Protein AF-A0A2V5MFF0-F1 (afdb_monomer_lite)

Foldseek 3Di:
DPDDDDDDDPDDPDDDDDDDDPPPPPDVDVCLPQAAEAEEADDDPVVQVVCVVVPHPYYYYPPDDPVNVVVSVCVSVVVD

Secondary structure (DSSP, 8-state):
----PPP--S-----------S-------GGGGS--EEEESS--HHHHHHHHHTT-SEEEESSPPHHHHHHHHHHHHT--

Radius of gyration: 20.88 Å; chains: 1; bounding box: 32×51×42 Å

Sequence (80 aa):
MPAQKPGFSSKHWRRLRFISPWISPKSNCAISAIPGIAISGFGNNGDIERSLQAGFSEHLIKPIKLDDLEAAIERAIGLT

Structure (mmCIF, N/CA/C/O backbone):
data_AF-A0A2V5MFF0-F1
#
_entry.id   AF-A0A2V5MFF0-F1
#
loop_
_atom_site.group_PDB
_atom_site.id
_atom_site.type_symbol
_atom_site.label_atom_id
_atom_site.label_alt_id
_atom_site.label_comp_id
_atom_site.label_asym_id
_atom_site.label_entity_id
_atom_site.label_seq_id
_atom_site.pdbx_PDB_ins_code
_atom_site.Cartn_x
_atom_site.Cartn_y
_atom_site.Cartn_z
_atom_site.occupancy
_atom_site.B_iso_or_equiv
_atom_site.auth_seq_id
_atom_site.auth_comp_id
_atom_site.auth_asym_id
_atom_site.auth_atom_id
_atom_site.pdbx_PDB_model_num
ATOM 1 N N . MET A 1 1 ? -9.578 29.149 23.916 1.00 36.09 1 MET A N 1
ATOM 2 C CA . MET A 1 1 ? -8.652 29.731 24.918 1.00 36.09 1 MET A CA 1
ATOM 3 C C . MET A 1 1 ? -8.693 28.840 26.153 1.00 36.09 1 MET A C 1
ATOM 5 O O . MET A 1 1 ? -9.786 28.420 26.507 1.00 36.09 1 MET A O 1
ATOM 9 N N . PRO A 1 2 ? -7.534 28.472 26.720 1.00 37.59 2 PRO A N 1
ATOM 10 C CA . PRO A 1 2 ? -6.870 29.384 27.646 1.00 37.59 2 PRO A CA 1
ATOM 11 C C . PRO A 1 2 ? -5.665 30.113 27.045 1.00 37.59 2 PRO A C 1
ATOM 13 O O . PRO A 1 2 ? -4.931 29.579 26.222 1.00 37.59 2 PRO A O 1
ATOM 16 N N . ALA A 1 3 ? -5.558 31.360 27.502 1.00 39.66 3 ALA A N 1
ATOM 17 C CA . ALA A 1 3 ? -4.398 32.230 27.653 1.00 39.66 3 ALA A CA 1
ATOM 18 C C . ALA A 1 3 ? -3.382 32.348 26.498 1.00 39.66 3 ALA A C 1
ATOM 20 O O . ALA A 1 3 ? -2.508 31.505 26.296 1.00 39.66 3 ALA A O 1
ATOM 21 N N . GLN A 1 4 ? -3.449 33.509 25.836 1.00 49.03 4 GLN A N 1
ATOM 22 C CA . GLN A 1 4 ? -2.367 34.171 25.103 1.00 49.03 4 GLN A CA 1
ATOM 23 C C . GLN A 1 4 ? -0.996 33.927 25.768 1.00 49.03 4 GLN A C 1
ATOM 25 O O . GLN A 1 4 ? -0.823 34.201 26.958 1.00 49.03 4 GLN A O 1
ATOM 30 N N . LYS A 1 5 ? 0.004 33.473 25.004 1.00 46.50 5 LYS A N 1
ATOM 31 C CA . LYS A 1 5 ? 1.401 33.548 25.451 1.00 46.50 5 LYS A CA 1
ATOM 32 C C . LYS A 1 5 ? 1.862 35.010 25.323 1.00 46.50 5 LYS A C 1
ATOM 34 O O . LYS A 1 5 ? 1.691 35.587 24.247 1.00 46.50 5 LYS A O 1
ATOM 39 N N . PRO A 1 6 ? 2.402 35.620 26.394 1.00 38.25 6 PRO A N 1
ATOM 40 C CA . PRO A 1 6 ? 2.869 36.998 26.368 1.00 38.25 6 PRO A CA 1
ATOM 41 C C . PRO A 1 6 ? 4.108 37.112 25.478 1.00 38.25 6 PRO A C 1
ATOM 43 O O . PRO A 1 6 ? 4.916 36.186 25.389 1.00 38.25 6 PRO A O 1
ATOM 46 N N . GLY A 1 7 ? 4.245 38.259 24.813 1.00 40.97 7 GLY A N 1
ATOM 47 C CA . GLY A 1 7 ? 5.448 38.587 24.066 1.00 40.97 7 GLY A CA 1
ATOM 48 C C . GLY A 1 7 ? 6.677 38.574 24.970 1.00 40.97 7 GLY A C 1
ATOM 49 O O . GLY A 1 7 ? 6.599 39.023 26.105 1.00 40.97 7 GLY A O 1
ATOM 50 N N . PHE A 1 8 ? 7.793 38.063 24.455 1.00 38.50 8 PHE A N 1
ATOM 51 C CA . PHE A 1 8 ? 9.159 38.506 24.761 1.00 38.50 8 PHE A CA 1
ATOM 52 C C . PHE A 1 8 ? 10.117 37.719 23.849 1.00 38.50 8 PHE A C 1
ATOM 54 O O . PHE A 1 8 ? 10.155 36.496 23.875 1.00 38.50 8 PHE A O 1
ATOM 61 N N . SER A 1 9 ? 10.669 38.374 22.827 1.00 48.34 9 SER A N 1
ATOM 62 C CA . SER A 1 9 ? 11.988 39.029 22.807 1.00 48.34 9 SER A CA 1
ATOM 63 C C . SER A 1 9 ? 13.157 38.048 22.682 1.00 48.34 9 SER A C 1
ATOM 65 O O . SER A 1 9 ? 13.601 37.403 23.630 1.00 48.34 9 SER A O 1
ATOM 67 N N . SER A 1 10 ? 13.662 37.999 21.452 1.00 44.69 10 SER A N 1
ATOM 68 C CA . SER A 1 10 ? 14.783 37.230 20.921 1.00 44.69 10 SER A CA 1
ATOM 69 C C . SER A 1 10 ? 16.128 37.601 21.552 1.00 44.69 10 SER A C 1
ATOM 71 O O . SER A 1 10 ? 16.983 38.163 20.876 1.00 44.69 10 SER A O 1
ATOM 73 N N . LYS A 1 11 ? 16.354 37.348 22.841 1.00 50.94 11 LYS A N 1
ATOM 74 C CA . LYS A 1 11 ? 17.677 37.522 23.468 1.00 50.94 11 LYS A CA 1
ATOM 75 C C . LYS A 1 11 ? 17.790 36.545 24.634 1.00 50.94 11 LYS A C 1
ATOM 77 O O . LYS A 1 11 ? 17.099 36.757 25.617 1.00 50.94 11 LYS A O 1
ATOM 82 N N . HIS A 1 12 ? 18.683 35.553 24.538 1.00 42.50 12 HIS A N 1
ATOM 83 C CA . HIS A 1 12 ? 19.032 34.523 25.546 1.00 42.50 12 HIS A CA 1
ATOM 84 C C . HIS A 1 12 ? 18.675 33.076 25.176 1.00 42.50 12 HIS A C 1
ATOM 86 O O . HIS A 1 12 ? 18.133 32.323 25.978 1.00 42.50 12 HIS A O 1
ATOM 92 N N . TRP A 1 13 ? 19.117 32.623 24.000 1.00 49.47 13 TRP A N 1
ATOM 93 C CA . TRP A 1 13 ? 19.472 31.210 23.843 1.00 49.47 13 TRP A CA 1
ATOM 94 C C . TRP A 1 13 ? 20.699 30.920 24.719 1.00 49.47 13 TRP A C 1
ATOM 96 O O . TRP A 1 13 ? 21.841 31.012 24.273 1.00 49.47 13 TRP A O 1
ATOM 106 N N . ARG A 1 14 ? 20.479 30.640 26.007 1.00 44.75 14 ARG A N 1
ATOM 107 C CA . ARG A 1 14 ? 21.506 30.102 26.900 1.00 44.75 14 ARG A CA 1
ATOM 108 C C . ARG A 1 14 ? 21.157 28.658 27.251 1.00 44.75 14 ARG A C 1
ATOM 110 O O . ARG A 1 14 ? 20.180 28.397 27.938 1.00 44.75 14 ARG A O 1
ATOM 117 N N . ARG A 1 15 ? 22.093 27.780 26.884 1.00 39.66 15 ARG A N 1
ATOM 118 C CA . ARG A 1 15 ? 22.504 26.588 27.642 1.00 39.66 15 ARG A CA 1
ATOM 119 C C . ARG A 1 15 ? 21.741 25.277 27.386 1.00 39.66 15 ARG A C 1
ATOM 121 O O . ARG A 1 15 ? 20.914 24.843 28.170 1.00 39.66 15 ARG A O 1
ATOM 128 N N . LEU A 1 16 ? 22.155 24.636 26.289 1.00 44.03 16 LEU A N 1
ATOM 129 C CA . LEU A 1 16 ? 22.463 23.205 26.119 1.00 44.03 16 LEU A CA 1
ATOM 130 C C . LEU A 1 16 ? 21.663 22.172 26.945 1.00 44.03 16 LEU A C 1
ATOM 132 O O . LEU A 1 16 ? 21.931 21.952 28.125 1.00 44.03 16 LEU A O 1
ATOM 136 N N . ARG A 1 17 ? 20.844 21.390 26.234 1.00 40.44 17 ARG A N 1
ATOM 137 C CA . ARG A 1 17 ? 20.663 19.946 26.462 1.00 40.44 17 ARG A CA 1
ATOM 138 C C . ARG A 1 17 ? 20.507 19.281 25.087 1.00 40.44 17 ARG A C 1
ATOM 140 O O . ARG A 1 17 ? 19.497 19.454 24.423 1.00 40.44 17 ARG A O 1
ATOM 147 N N . PHE A 1 18 ? 21.637 18.909 24.485 1.00 35.84 18 PHE A N 1
ATOM 148 C CA . PHE A 1 18 ? 21.978 17.534 24.104 1.00 35.84 18 PHE A CA 1
ATOM 149 C C . PHE A 1 18 ? 20.775 16.631 23.773 1.00 35.84 18 PHE A C 1
ATOM 151 O O . PHE A 1 18 ? 19.986 16.294 24.647 1.00 35.84 18 PHE A O 1
ATOM 158 N N . ILE A 1 19 ? 20.749 16.199 22.506 1.00 49.12 19 ILE A N 1
ATOM 159 C CA . ILE A 1 19 ? 20.104 14.986 21.989 1.00 49.12 19 ILE A CA 1
ATOM 160 C C . ILE A 1 19 ? 18.586 14.938 22.220 1.00 49.12 19 ILE A C 1
ATOM 162 O O . ILE A 1 19 ? 18.088 14.249 23.103 1.00 49.12 19 ILE A O 1
ATOM 166 N N . SER A 1 20 ? 17.827 15.624 21.365 1.00 40.91 20 SER A N 1
ATOM 167 C CA . SER A 1 20 ? 16.474 15.156 21.057 1.00 40.91 20 SER A CA 1
ATOM 168 C C . SER A 1 20 ? 16.564 14.309 19.785 1.00 40.91 20 SER A C 1
ATOM 170 O O . SER A 1 20 ? 16.859 14.861 18.723 1.00 40.91 20 SER A O 1
ATOM 172 N N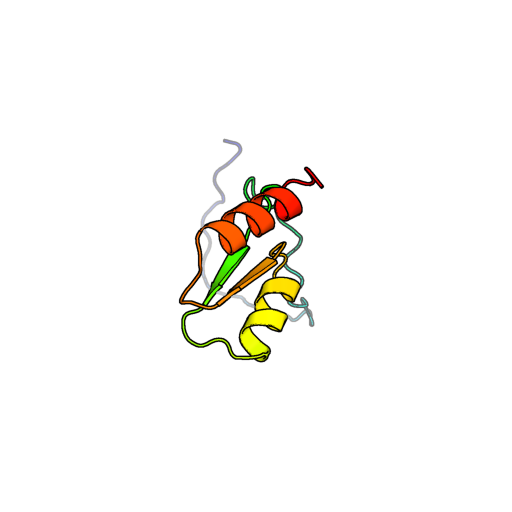 . PRO A 1 21 ? 16.425 12.974 19.891 1.00 44.78 21 PRO A N 1
ATOM 173 C CA . PRO A 1 21 ? 16.412 12.085 18.740 1.00 44.78 21 PRO A CA 1
ATOM 174 C C . PRO A 1 21 ? 15.240 12.471 17.839 1.00 44.78 21 PRO A C 1
ATOM 176 O O . PRO A 1 21 ? 14.198 12.905 18.324 1.00 44.78 21 PRO A O 1
ATOM 179 N N . TRP A 1 22 ? 15.384 12.262 16.535 1.00 37.50 22 TRP A N 1
ATOM 180 C CA . TRP A 1 22 ? 14.303 12.340 15.545 1.00 37.50 22 TRP A CA 1
ATOM 181 C C . TRP A 1 22 ? 13.209 11.269 15.756 1.00 37.50 22 TRP A C 1
ATOM 183 O O . TRP A 1 22 ? 12.624 10.753 14.813 1.00 37.50 22 TRP A O 1
ATOM 193 N N . ILE A 1 23 ? 12.891 10.926 17.001 1.00 50.38 23 ILE A N 1
ATOM 194 C CA . ILE A 1 23 ? 11.626 10.302 17.344 1.00 50.38 23 ILE A CA 1
ATOM 195 C C . ILE A 1 23 ? 10.625 11.443 17.356 1.00 50.38 23 ILE A C 1
ATOM 197 O O . ILE A 1 23 ? 10.476 12.160 18.343 1.00 50.38 23 ILE A O 1
ATOM 201 N N . SER A 1 24 ? 9.953 11.626 16.218 1.00 52.97 24 SER A N 1
ATOM 202 C CA . SER A 1 24 ? 8.622 12.215 16.265 1.00 52.97 24 SER A CA 1
ATOM 203 C C . SER A 1 24 ? 7.833 11.360 17.257 1.00 52.97 24 SER A C 1
ATOM 205 O O . SER A 1 24 ? 7.629 10.175 16.968 1.00 52.97 24 SER A O 1
ATOM 207 N N . PRO A 1 25 ? 7.422 11.882 18.433 1.00 53.31 25 PRO A N 1
ATOM 208 C CA . PRO A 1 25 ? 6.376 11.208 19.184 1.00 53.31 25 PRO A CA 1
ATOM 209 C C . PRO A 1 25 ? 5.247 11.034 18.180 1.00 53.31 25 PRO A C 1
ATOM 211 O O . PRO A 1 25 ? 4.910 12.016 17.517 1.00 53.31 25 PRO A O 1
ATOM 214 N N . LYS A 1 26 ? 4.768 9.798 17.979 1.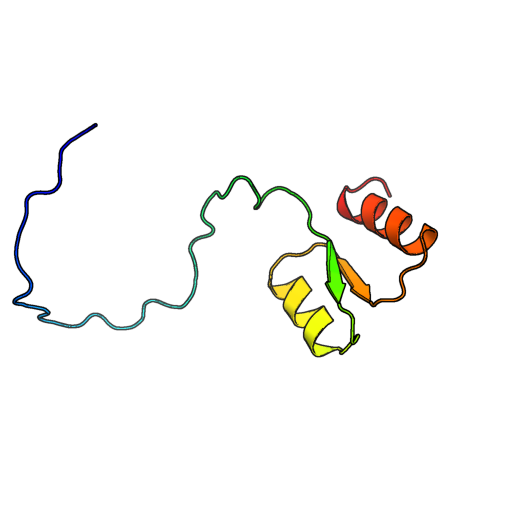00 59.03 26 LYS A N 1
ATOM 215 C CA . LYS A 1 26 ? 3.639 9.522 17.088 1.00 59.03 26 LYS A CA 1
ATOM 216 C C . LYS A 1 26 ? 2.504 10.428 17.544 1.00 59.03 26 LYS A C 1
ATOM 218 O O . LYS A 1 26 ? 1.812 10.144 18.519 1.00 59.03 26 LYS A O 1
ATOM 223 N N . SER A 1 27 ? 2.407 11.589 16.912 1.00 54.88 27 SER A N 1
ATOM 224 C CA . SER A 1 27 ? 1.328 12.520 17.107 1.00 54.88 27 SER A CA 1
ATOM 225 C C . SER A 1 27 ? 0.106 11.737 16.680 1.00 54.88 27 SER A C 1
ATOM 227 O O . SER A 1 27 ? 0.143 11.035 15.668 1.00 54.88 27 SER A O 1
ATOM 229 N N . ASN A 1 28 ? -0.951 11.782 17.484 1.00 53.50 28 ASN A N 1
ATOM 230 C CA . ASN A 1 28 ? -2.226 11.183 17.126 1.00 53.50 28 ASN A CA 1
ATOM 231 C C . ASN A 1 28 ? -2.833 12.009 15.980 1.00 53.50 28 ASN A C 1
ATOM 233 O O . ASN A 1 28 ? -3.757 12.797 16.159 1.00 53.50 28 ASN A O 1
ATOM 237 N N . CYS A 1 29 ? -2.196 11.935 14.817 1.00 50.84 29 CYS A N 1
ATOM 238 C CA . CYS A 1 29 ? -2.656 12.481 13.569 1.00 50.84 29 CYS A CA 1
ATOM 239 C C . CYS A 1 29 ? -3.760 11.535 13.122 1.00 50.84 29 CYS A C 1
ATOM 241 O O . CYS A 1 29 ? -3.516 10.336 13.022 1.00 50.84 29 CYS A O 1
ATOM 243 N N . ALA A 1 30 ? -4.961 12.049 12.864 1.00 57.72 30 ALA A N 1
ATOM 244 C CA . ALA A 1 30 ? -6.111 11.234 12.465 1.00 57.72 30 ALA A CA 1
ATOM 245 C C . ALA A 1 30 ? -5.832 10.337 11.234 1.00 57.72 30 ALA A C 1
ATOM 247 O O . ALA A 1 30 ? -6.524 9.349 11.026 1.00 57.72 30 ALA A O 1
ATOM 248 N N . ILE A 1 31 ? -4.786 10.646 10.455 1.00 60.91 31 ILE A N 1
ATOM 249 C CA . ILE A 1 31 ? -4.310 9.852 9.313 1.00 60.91 31 ILE A CA 1
ATOM 250 C C . ILE A 1 31 ? -3.448 8.645 9.736 1.00 60.91 31 ILE A C 1
ATOM 252 O O . ILE A 1 31 ? -3.374 7.672 9.000 1.00 60.91 31 ILE A O 1
ATOM 256 N N . SER A 1 32 ? -2.841 8.640 10.929 1.00 64.88 32 SER A N 1
ATOM 257 C CA . SER A 1 32 ? -1.977 7.540 11.401 1.00 64.88 32 SER A CA 1
ATOM 258 C C . SER A 1 32 ? -2.706 6.202 11.548 1.00 64.88 32 SER A C 1
ATOM 260 O O . SER A 1 32 ? -2.042 5.172 11.625 1.00 64.88 32 SER A O 1
ATOM 262 N N . ALA A 1 33 ? -4.036 6.213 11.653 1.00 80.12 33 ALA A N 1
ATOM 263 C CA . ALA A 1 33 ? -4.849 5.005 11.764 1.00 80.12 33 ALA A CA 1
ATOM 264 C C . ALA A 1 33 ? -5.351 4.489 10.404 1.00 80.12 33 ALA A C 1
ATOM 266 O O . ALA A 1 33 ? -5.942 3.415 10.350 1.00 80.12 33 ALA A O 1
ATOM 267 N N . ILE A 1 34 ? -5.151 5.244 9.318 1.00 89.00 34 ILE A N 1
ATOM 268 C CA . ILE A 1 34 ? -5.621 4.871 7.983 1.00 89.00 34 ILE A CA 1
ATOM 269 C C . ILE A 1 34 ? -4.493 4.100 7.281 1.00 89.00 34 ILE A C 1
ATOM 271 O O . ILE A 1 34 ? -3.407 4.664 7.121 1.00 89.00 34 ILE A O 1
ATOM 275 N N . PRO A 1 35 ? -4.707 2.841 6.852 1.00 91.62 35 PRO A N 1
ATOM 276 C CA . PRO A 1 35 ? -3.698 2.100 6.107 1.00 91.62 35 PRO A CA 1
ATOM 277 C C . PRO A 1 35 ? -3.407 2.803 4.777 1.00 91.62 35 PRO A C 1
ATOM 279 O O . PRO A 1 35 ? -4.318 3.150 4.024 1.00 91.62 35 PRO A O 1
ATOM 282 N N . GLY A 1 36 ? -2.127 3.042 4.499 1.00 93.81 36 GLY A N 1
ATOM 283 C CA . GLY A 1 36 ? -1.671 3.706 3.280 1.00 93.81 36 GLY A CA 1
ATOM 284 C C . GLY A 1 36 ? -0.945 2.742 2.349 1.00 93.81 36 GLY A C 1
ATOM 285 O O . GLY A 1 36 ? -0.158 1.920 2.811 1.00 93.81 36 GLY A O 1
ATOM 286 N N . ILE A 1 37 ? -1.134 2.901 1.038 1.00 95.56 37 ILE A N 1
ATOM 287 C CA . ILE A 1 37 ? -0.365 2.197 0.000 1.00 95.56 37 ILE A CA 1
ATOM 288 C C . ILE A 1 37 ? 0.490 3.227 -0.739 1.00 95.56 37 ILE A C 1
ATOM 290 O O . ILE A 1 37 ? -0.029 4.200 -1.289 1.00 95.56 37 ILE A O 1
ATOM 294 N N . ALA A 1 38 ? 1.808 3.045 -0.727 1.00 95.19 38 ALA A N 1
ATOM 295 C CA . ALA A 1 38 ? 2.732 3.908 -1.453 1.00 95.19 38 ALA A CA 1
ATOM 296 C C . ALA A 1 38 ? 2.788 3.510 -2.934 1.00 95.19 38 ALA A C 1
ATOM 298 O O . ALA A 1 38 ? 2.725 2.329 -3.263 1.00 95.19 38 ALA A O 1
ATOM 299 N N . ILE A 1 39 ? 2.938 4.488 -3.833 1.00 94.94 39 ILE A N 1
ATOM 300 C CA . ILE A 1 39 ? 3.067 4.238 -5.274 1.00 94.94 39 ILE A CA 1
ATOM 301 C C . ILE A 1 39 ? 4.266 5.007 -5.836 1.00 94.94 39 ILE A C 1
ATOM 303 O O . ILE A 1 39 ? 4.298 6.236 -5.751 1.00 94.94 39 ILE A O 1
ATOM 307 N N . SER A 1 40 ? 5.213 4.312 -6.471 1.00 90.62 40 SER A N 1
ATOM 308 C CA . SER A 1 40 ? 6.383 4.922 -7.122 1.00 90.62 40 SER A CA 1
ATOM 309 C C . SER A 1 40 ? 6.403 4.698 -8.640 1.00 90.62 40 SER A C 1
ATOM 311 O O . SER A 1 40 ? 5.795 3.767 -9.164 1.00 90.62 40 SER A O 1
ATOM 313 N N . GLY A 1 41 ? 7.064 5.599 -9.376 1.00 86.50 41 GLY A N 1
ATOM 314 C CA . GLY A 1 41 ? 7.212 5.516 -10.838 1.00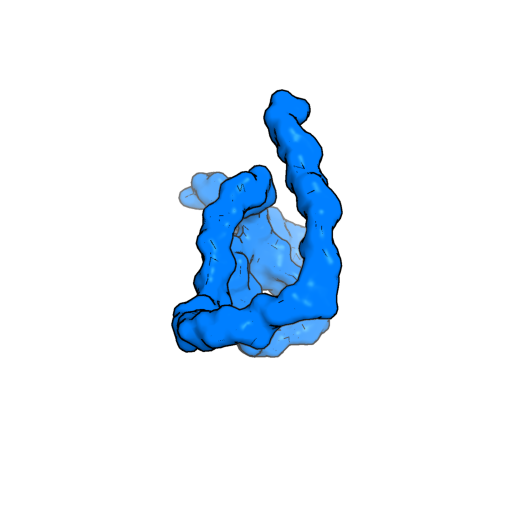 86.50 41 GLY A CA 1
ATOM 315 C C . GLY A 1 41 ? 8.489 4.819 -11.315 1.00 86.50 41 GLY A C 1
ATOM 316 O O . GLY A 1 41 ? 8.560 4.393 -12.461 1.00 86.50 41 GLY A O 1
ATOM 317 N N . PHE A 1 42 ? 9.494 4.717 -10.446 1.00 75.69 42 PHE A N 1
ATOM 318 C CA . PHE A 1 42 ? 10.794 4.114 -10.719 1.00 75.69 42 PHE A CA 1
ATOM 319 C C . PHE A 1 42 ? 11.054 3.171 -9.547 1.00 75.69 42 PHE A C 1
ATOM 321 O O . PHE A 1 42 ? 11.474 3.613 -8.486 1.00 75.69 42 PHE A O 1
ATOM 328 N N . GLY A 1 43 ? 10.660 1.906 -9.689 1.00 66.19 43 GLY A N 1
ATOM 329 C CA . GLY A 1 43 ? 10.618 0.937 -8.593 1.00 66.19 43 GLY A CA 1
ATOM 330 C C . GLY A 1 43 ? 11.993 0.506 -8.101 1.00 66.19 43 GLY A C 1
ATOM 331 O O . GLY A 1 43 ? 12.430 -0.609 -8.373 1.00 66.19 43 GLY A O 1
ATOM 332 N N . ASN A 1 44 ? 12.691 1.389 -7.398 1.00 79.12 44 ASN A N 1
ATOM 333 C CA . ASN A 1 44 ? 13.955 1.070 -6.764 1.00 79.12 44 ASN A CA 1
ATOM 334 C C . ASN A 1 44 ? 13.697 0.387 -5.412 1.00 79.12 44 ASN A C 1
ATOM 336 O O . ASN A 1 44 ? 12.825 0.810 -4.653 1.00 79.12 44 ASN A O 1
ATOM 340 N N . ASN A 1 45 ? 14.501 -0.620 -5.058 1.00 81.12 45 ASN A N 1
ATOM 341 C CA . ASN A 1 45 ? 14.359 -1.342 -3.782 1.00 81.12 45 ASN A CA 1
ATOM 342 C C . ASN A 1 45 ? 14.397 -0.400 -2.563 1.00 81.12 45 ASN A C 1
ATOM 344 O O . ASN A 1 45 ? 13.718 -0.635 -1.566 1.00 81.12 45 ASN A O 1
ATOM 348 N N . GLY A 1 46 ? 15.133 0.713 -2.668 1.00 86.62 46 GLY A N 1
ATOM 349 C CA . GLY A 1 46 ? 15.193 1.733 -1.621 1.00 86.62 46 GLY A CA 1
ATOM 350 C C . GLY A 1 46 ? 13.886 2.508 -1.403 1.00 86.62 46 GLY A C 1
ATOM 351 O O . GLY A 1 46 ? 13.666 3.000 -0.297 1.00 86.62 46 GLY A O 1
ATOM 352 N N . ASP A 1 47 ? 13.016 2.623 -2.410 1.00 87.19 47 ASP A N 1
ATOM 353 C CA . ASP A 1 47 ? 11.713 3.289 -2.272 1.00 87.19 47 ASP A CA 1
ATOM 354 C C . ASP A 1 47 ? 10.695 2.375 -1.584 1.00 87.19 47 ASP A C 1
ATOM 356 O O . ASP A 1 47 ? 9.908 2.836 -0.751 1.00 87.19 47 ASP A O 1
ATOM 360 N N . ILE A 1 48 ? 10.767 1.070 -1.869 1.00 90.38 48 ILE A N 1
ATOM 361 C CA . ILE A 1 48 ? 9.977 0.038 -1.190 1.00 90.38 48 ILE A CA 1
ATOM 362 C C . ILE A 1 48 ? 10.305 0.059 0.302 1.00 90.38 48 ILE A C 1
ATOM 364 O O . ILE A 1 48 ? 9.430 0.336 1.124 1.00 90.38 48 ILE A O 1
ATOM 368 N N . GLU A 1 49 ? 11.576 -0.136 0.655 1.00 91.62 49 GLU A N 1
ATOM 369 C CA . GLU A 1 49 ? 11.999 -0.207 2.054 1.00 91.62 49 GLU A CA 1
ATOM 370 C C . GLU A 1 49 ? 11.671 1.081 2.816 1.00 91.62 49 GLU A C 1
ATOM 372 O O . GLU A 1 49 ? 11.106 1.036 3.909 1.00 91.62 49 GLU A O 1
ATOM 377 N N . ARG A 1 50 ? 11.920 2.247 2.211 1.00 90.25 50 ARG A N 1
ATOM 378 C CA . ARG A 1 50 ? 11.625 3.540 2.838 1.00 90.25 50 ARG A CA 1
ATOM 379 C C . ARG A 1 50 ? 10.137 3.740 3.103 1.00 90.25 50 ARG A C 1
ATOM 381 O O . ARG A 1 50 ? 9.785 4.273 4.152 1.00 90.25 50 ARG A O 1
ATOM 388 N N . SER A 1 51 ? 9.270 3.331 2.179 1.00 92.31 51 SER A N 1
ATOM 389 C CA . SER A 1 51 ? 7.822 3.450 2.370 1.00 92.31 51 SER A CA 1
ATOM 390 C C . SER A 1 51 ? 7.308 2.548 3.494 1.00 92.31 51 SER A C 1
ATOM 392 O O . SER A 1 51 ? 6.546 3.007 4.343 1.00 92.31 51 SE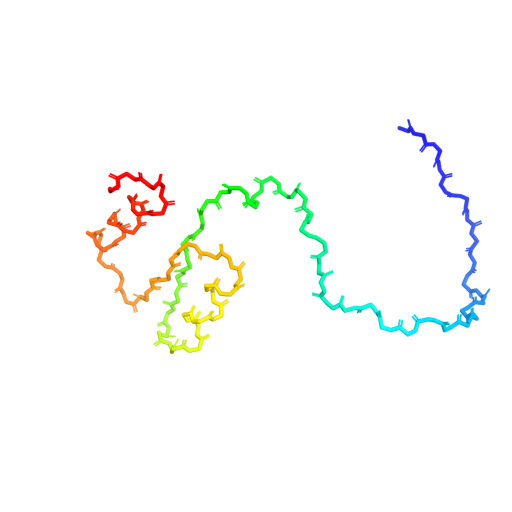R A O 1
ATOM 394 N N . LEU A 1 52 ? 7.800 1.312 3.582 1.00 90.88 52 LEU A N 1
ATOM 395 C CA . LEU A 1 52 ? 7.432 0.395 4.659 1.00 90.88 52 LEU A CA 1
ATOM 396 C C . LEU A 1 52 ? 7.930 0.908 6.018 1.00 90.88 52 LEU A C 1
ATOM 398 O O . LEU A 1 52 ? 7.169 0.945 6.982 1.00 90.88 52 LEU A O 1
ATOM 402 N N . GLN A 1 53 ? 9.168 1.409 6.093 1.00 90.94 53 GLN A N 1
ATOM 403 C CA . GLN A 1 53 ? 9.708 2.024 7.316 1.00 90.94 53 GLN A CA 1
ATOM 404 C C . GLN A 1 53 ? 8.948 3.294 7.735 1.00 90.94 53 GLN A C 1
ATOM 406 O O . GLN A 1 53 ? 8.881 3.615 8.921 1.00 90.94 53 GLN A O 1
ATOM 411 N N . ALA A 1 54 ? 8.347 4.011 6.783 1.00 89.56 54 ALA A N 1
ATOM 412 C CA . ALA A 1 54 ? 7.492 5.163 7.060 1.00 89.56 54 ALA A CA 1
ATOM 413 C C . ALA A 1 54 ? 6.094 4.778 7.586 1.00 89.56 54 ALA A C 1
ATOM 415 O O . ALA A 1 54 ? 5.358 5.658 8.033 1.00 89.56 54 ALA A O 1
ATOM 416 N N . GLY A 1 55 ? 5.738 3.489 7.571 1.00 90.69 55 GLY A N 1
ATOM 417 C CA . GLY A 1 55 ? 4.468 2.976 8.088 1.00 90.69 55 GLY A CA 1
ATOM 418 C C . GLY A 1 55 ? 3.367 2.815 7.041 1.00 90.69 55 GLY A C 1
ATOM 419 O O . GLY A 1 55 ? 2.202 2.723 7.419 1.00 90.69 55 GLY A O 1
ATOM 420 N N . PHE A 1 56 ? 3.706 2.786 5.748 1.00 93.25 56 PHE A N 1
ATOM 421 C CA . PHE A 1 56 ? 2.767 2.328 4.722 1.00 93.25 56 PHE A CA 1
ATOM 422 C C . PHE A 1 56 ? 2.558 0.813 4.842 1.00 93.25 56 PHE A C 1
ATOM 424 O O . PHE A 1 56 ? 3.497 0.078 5.149 1.00 93.25 56 PHE A O 1
ATOM 431 N N . SER A 1 57 ? 1.337 0.352 4.576 1.00 93.94 57 SER A N 1
ATOM 432 C CA . SER A 1 57 ? 0.980 -1.069 4.599 1.00 93.94 57 SER A CA 1
ATOM 433 C C . SER A 1 57 ? 1.583 -1.821 3.413 1.00 93.94 57 SER A C 1
ATOM 435 O O . SER A 1 57 ? 2.011 -2.959 3.569 1.00 93.94 57 SER A O 1
ATOM 437 N N . GLU A 1 58 ? 1.642 -1.181 2.239 1.00 94.56 58 GLU A N 1
ATOM 438 C CA . GLU A 1 58 ? 2.187 -1.758 1.005 1.00 94.56 58 GLU A CA 1
ATOM 439 C C . GLU A 1 58 ? 2.856 -0.709 0.107 1.00 94.56 58 GLU A C 1
ATOM 441 O O . GLU A 1 58 ? 2.679 0.501 0.284 1.00 94.56 58 GLU A O 1
ATOM 446 N N . HIS A 1 59 ? 3.602 -1.189 -0.893 1.00 95.19 59 HIS A N 1
ATOM 447 C CA . HIS A 1 59 ? 4.214 -0.383 -1.945 1.00 95.19 59 HIS A CA 1
ATOM 448 C C . HIS A 1 59 ? 3.938 -0.998 -3.320 1.00 95.19 59 HIS A C 1
ATOM 450 O O . HIS A 1 59 ? 4.253 -2.162 -3.550 1.00 95.19 59 HIS A O 1
ATOM 456 N N . LEU A 1 60 ? 3.434 -0.197 -4.259 1.00 95.31 60 LEU A N 1
ATOM 457 C CA . LEU A 1 60 ? 3.213 -0.585 -5.650 1.00 95.31 60 LEU A CA 1
ATOM 458 C C . LEU A 1 60 ? 4.091 0.238 -6.600 1.00 95.31 60 LEU A C 1
ATOM 460 O O . LEU A 1 60 ? 4.336 1.428 -6.394 1.00 95.31 60 LEU A O 1
ATOM 464 N N . ILE A 1 61 ? 4.554 -0.392 -7.675 1.00 93.88 61 ILE A N 1
ATOM 465 C CA . ILE A 1 61 ? 5.401 0.240 -8.692 1.00 93.88 61 ILE A CA 1
ATOM 466 C C . ILE A 1 61 ? 4.579 0.415 -9.964 1.00 93.88 61 ILE A C 1
ATOM 468 O O . ILE A 1 61 ? 3.918 -0.515 -10.418 1.00 93.88 61 ILE A O 1
ATOM 472 N N . LYS A 1 62 ? 4.623 1.605 -10.563 1.00 93.56 62 LYS A N 1
ATOM 473 C CA . LYS A 1 62 ? 3.987 1.855 -11.860 1.00 93.56 62 LYS A CA 1
ATOM 474 C C . LYS A 1 62 ? 4.759 1.169 -12.999 1.00 93.56 62 LYS A C 1
ATOM 476 O O . LYS A 1 62 ? 5.988 1.183 -12.980 1.00 93.56 62 LYS A O 1
ATOM 481 N N . PRO A 1 63 ? 4.067 0.680 -14.044 1.00 94.44 63 PRO A N 1
ATOM 482 C CA . PRO A 1 63 ? 2.610 0.660 -14.209 1.00 94.44 63 PRO A CA 1
ATOM 483 C C . PRO A 1 63 ? 1.939 -0.420 -13.343 1.00 94.44 63 PRO A C 1
ATOM 485 O O . PRO A 1 63 ? 2.425 -1.541 -13.262 1.00 94.44 63 PRO A O 1
ATOM 488 N N . ILE A 1 64 ? 0.807 -0.072 -12.724 1.00 94.62 64 ILE A N 1
ATOM 489 C CA . ILE A 1 64 ? 0.042 -0.961 -11.835 1.00 94.62 64 ILE A CA 1
ATOM 490 C C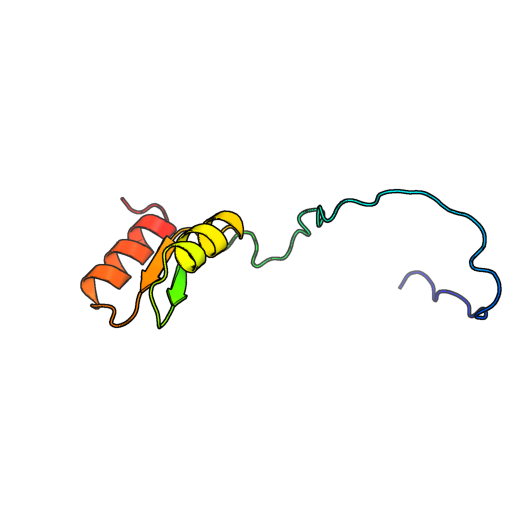 . ILE A 1 64 ? -1.158 -1.509 -12.608 1.00 94.62 64 ILE A C 1
ATOM 492 O O . ILE A 1 64 ? -1.870 -0.731 -13.249 1.00 94.62 64 ILE A O 1
ATOM 496 N N . LYS A 1 65 ? -1.392 -2.824 -12.546 1.00 95.62 65 LYS A N 1
ATOM 497 C CA . LYS A 1 65 ? -2.636 -3.429 -13.041 1.00 95.62 65 LYS A CA 1
ATOM 498 C C . LYS A 1 65 ? -3.737 -3.265 -11.999 1.00 95.62 65 LYS A C 1
ATOM 500 O O . LYS A 1 65 ? -3.457 -3.233 -10.806 1.00 95.62 65 LYS A O 1
ATOM 505 N N . LEU A 1 66 ? -4.985 -3.191 -12.449 1.00 96.62 66 LEU A N 1
ATOM 506 C CA . LEU A 1 66 ? -6.114 -2.997 -11.542 1.00 96.62 66 LEU A CA 1
ATOM 507 C C . LEU A 1 66 ? -6.240 -4.150 -10.534 1.00 96.62 66 LEU A C 1
ATOM 509 O O . LEU A 1 66 ? -6.388 -3.878 -9.349 1.00 96.62 66 LEU A O 1
ATOM 513 N N . ASP A 1 67 ? -6.040 -5.393 -10.978 1.00 97.44 67 ASP A N 1
ATOM 514 C CA . ASP A 1 67 ? -6.087 -6.576 -10.106 1.00 97.44 67 ASP A CA 1
ATOM 515 C C . ASP A 1 67 ? -5.037 -6.510 -8.978 1.00 97.44 67 ASP A C 1
ATOM 517 O O . ASP A 1 67 ? -5.316 -6.833 -7.825 1.00 97.44 67 ASP A O 1
ATOM 521 N N . ASP A 1 68 ? -3.824 -6.031 -9.291 1.00 95.56 68 ASP A N 1
ATOM 522 C CA . ASP A 1 68 ? -2.743 -5.886 -8.307 1.00 95.56 68 ASP A CA 1
ATOM 523 C C . ASP A 1 68 ? -3.074 -4.800 -7.268 1.00 95.56 68 ASP A C 1
ATOM 525 O O . ASP A 1 68 ? -2.734 -4.932 -6.089 1.00 95.56 68 ASP A O 1
ATOM 529 N N . LEU A 1 69 ? -3.742 -3.726 -7.702 1.00 96.31 69 LEU A N 1
ATOM 530 C CA . LEU A 1 69 ? -4.194 -2.649 -6.825 1.00 96.31 69 LEU A CA 1
ATOM 531 C C . LEU A 1 69 ? -5.335 -3.108 -5.912 1.00 96.31 69 LEU A C 1
ATOM 533 O O . LEU A 1 69 ? -5.297 -2.819 -4.719 1.00 96.31 69 LEU A O 1
ATOM 537 N N . GLU A 1 70 ? -6.327 -3.812 -6.452 1.00 97.06 70 GLU A N 1
ATOM 538 C CA . GLU A 1 70 ? -7.459 -4.347 -5.689 1.00 97.06 70 GLU A CA 1
ATOM 539 C C . GLU A 1 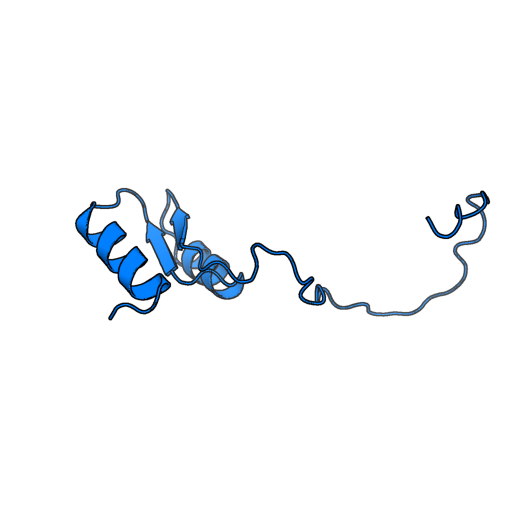70 ? -6.975 -5.305 -4.601 1.00 97.06 70 GLU A C 1
ATOM 541 O O . GLU A 1 70 ? -7.275 -5.102 -3.423 1.00 97.06 70 GLU A O 1
ATOM 546 N N . ALA A 1 71 ? -6.110 -6.254 -4.961 1.00 96.62 71 ALA A N 1
ATOM 547 C CA . ALA A 1 71 ? -5.534 -7.188 -4.003 1.00 96.62 71 ALA A CA 1
ATOM 548 C C . ALA A 1 71 ? -4.704 -6.474 -2.917 1.00 96.62 71 ALA A C 1
ATOM 550 O O . ALA A 1 71 ? -4.703 -6.892 -1.759 1.00 96.62 71 ALA A O 1
ATOM 551 N N . ALA A 1 72 ? -3.995 -5.392 -3.261 1.00 95.88 72 ALA A N 1
ATOM 552 C CA . ALA A 1 72 ? -3.255 -4.596 -2.280 1.00 95.88 72 ALA A CA 1
ATOM 553 C C . ALA A 1 72 ? -4.181 -3.832 -1.324 1.00 95.88 72 ALA A C 1
ATOM 555 O O . ALA A 1 72 ? -3.891 -3.704 -0.135 1.00 95.88 72 ALA A O 1
ATOM 556 N N . ILE A 1 73 ? -5.319 -3.344 -1.820 1.00 95.62 73 ILE A N 1
ATOM 557 C CA . ILE A 1 73 ? -6.336 -2.710 -0.980 1.00 95.62 73 ILE A CA 1
ATOM 558 C C . ILE A 1 73 ? -6.907 -3.732 0.003 1.00 95.62 73 ILE A C 1
ATOM 560 O O . ILE A 1 73 ? -6.915 -3.447 1.198 1.00 95.62 73 ILE A O 1
ATOM 564 N N . GLU A 1 74 ? -7.319 -4.914 -0.464 1.00 96.06 74 GLU A N 1
ATOM 565 C CA . GLU A 1 74 ? -7.878 -5.985 0.378 1.00 96.06 74 GLU A CA 1
ATOM 566 C C . GLU A 1 74 ? -6.934 -6.384 1.517 1.00 96.06 74 GLU A C 1
ATOM 568 O O . GLU A 1 74 ? -7.349 -6.450 2.679 1.00 96.06 74 GLU A O 1
ATOM 573 N N . ARG A 1 75 ? -5.645 -6.565 1.207 1.00 94.81 75 ARG A N 1
ATOM 574 C CA . ARG A 1 75 ? -4.605 -6.850 2.204 1.00 94.81 75 ARG A CA 1
ATOM 575 C C . ARG A 1 75 ? -4.411 -5.693 3.182 1.00 94.81 75 ARG A C 1
ATOM 577 O O . ARG A 1 75 ? -4.326 -5.926 4.386 1.00 94.81 75 ARG A O 1
ATOM 584 N N . ALA A 1 76 ? -4.380 -4.449 2.701 1.00 93.31 76 ALA A N 1
ATOM 585 C CA . ALA A 1 76 ? -4.162 -3.270 3.540 1.00 93.31 76 ALA A CA 1
ATOM 586 C C . ALA A 1 76 ? -5.290 -3.027 4.560 1.00 93.31 76 ALA A C 1
ATOM 588 O O . ALA A 1 76 ? -5.022 -2.482 5.634 1.00 93.31 76 ALA A O 1
ATOM 589 N N . ILE A 1 77 ? -6.527 -3.429 4.247 1.00 93.19 77 ILE A N 1
ATOM 590 C CA . ILE A 1 77 ? -7.683 -3.320 5.155 1.00 93.19 77 ILE A CA 1
ATOM 591 C C . ILE A 1 77 ? -8.002 -4.617 5.917 1.00 93.19 77 ILE A C 1
ATOM 593 O O . ILE A 1 77 ? -8.920 -4.619 6.736 1.00 93.19 77 ILE A O 1
ATOM 597 N N . GLY A 1 78 ? -7.239 -5.695 5.696 1.00 88.69 78 GLY A N 1
ATOM 598 C CA . GLY A 1 78 ? -7.365 -6.957 6.432 1.00 88.69 78 GLY A CA 1
ATOM 599 C C . GLY A 1 78 ? -8.557 -7.828 6.022 1.00 88.69 78 GLY A C 1
ATOM 600 O O . GLY A 1 78 ? -9.131 -8.498 6.876 1.00 88.69 78 GLY A O 1
ATOM 601 N N . LEU A 1 79 ? -8.953 -7.804 4.745 1.00 76.81 79 LEU A N 1
ATOM 602 C CA . LEU A 1 79 ? -10.045 -8.629 4.198 1.00 76.81 79 LEU A CA 1
ATOM 603 C C . LEU A 1 79 ? -9.583 -9.976 3.601 1.00 76.81 79 LEU A C 1
ATOM 605 O O . LEU A 1 79 ? -10.373 -10.650 2.944 1.00 76.81 79 LEU A O 1
ATOM 609 N N . THR A 1 80 ? -8.328 -10.373 3.831 1.00 57.06 80 THR A N 1
ATOM 610 C CA . THR A 1 80 ? -7.750 -11.669 3.423 1.00 57.06 80 THR A CA 1
ATOM 611 C C . THR A 1 80 ? -7.667 -12.641 4.592 1.00 57.06 80 THR A C 1
ATOM 613 O O . THR A 1 80 ? -7.269 -12.198 5.694 1.00 57.06 80 THR A O 1
#

pLDDT: mean 72.92, std 22.71, range [35.84, 97.44]